Protein AF-A0A379F084-F1 (afdb_monomer_lite)

InterPro domains:
  IPR000793 ATP synthase, alpha subunit, C-terminal [PF00306] (1-71)
  IPR038376 ATP synthase, alpha subunit, C-terminal domain superfamily [G3DSA:1.20.150.20] (1-73)

Sequence (73 aa):
MTELLKQKQYEPMSVAQQSLSLFAAERGYLEDVEISKVVPFEAALLAYASREHADLLKEINQTVLITKKSKRS

Radius of gyration: 15.26 Å; chains: 1; bounding box: 25×38×47 Å

Secondary structure (DSSP, 8-state):
--STTSSSS-PPPPHHHHHHHHHHHHTTTTTTS-HHHHHHHHHHHHHHHHHH-HHHHHHHHHHHHHHHTTS--

Structure (mmCIF, N/CA/C/O backbone):
data_AF-A0A379F084-F1
#
_entry.id   AF-A0A379F084-F1
#
loop_
_atom_site.group_PDB
_atom_site.id
_atom_site.type_symbol
_atom_site.label_atom_id
_atom_site.label_alt_id
_atom_site.label_comp_id
_atom_site.label_asym_id
_atom_site.label_entity_id
_atom_site.label_seq_id
_atom_site.pdbx_PDB_ins_code
_atom_site.Cartn_x
_atom_site.Cartn_y
_atom_site.Cartn_z
_atom_site.occupancy
_atom_site.B_iso_or_equiv
_atom_site.auth_seq_id
_atom_si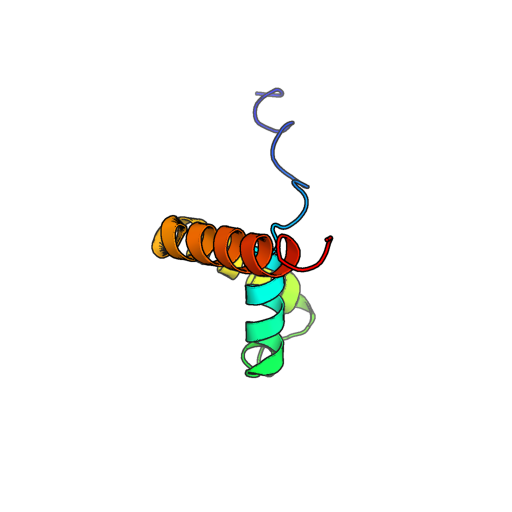te.auth_comp_id
_atom_site.auth_asym_id
_atom_site.auth_atom_id
_atom_site.pdbx_PDB_model_num
ATOM 1 N N . MET A 1 1 ? -13.356 25.545 -5.229 1.00 51.41 1 MET A N 1
ATOM 2 C CA . MET A 1 1 ? -12.615 24.359 -5.733 1.00 51.41 1 MET A CA 1
ATOM 3 C C . MET A 1 1 ? -11.210 24.224 -5.116 1.00 51.41 1 MET A C 1
ATOM 5 O O . MET A 1 1 ? -10.424 23.410 -5.570 1.00 51.41 1 MET A O 1
ATOM 9 N N . THR A 1 2 ? -10.899 24.971 -4.050 1.00 52.25 2 THR A N 1
ATOM 10 C CA . THR A 1 2 ? -9.599 24.978 -3.345 1.00 52.25 2 THR A CA 1
ATOM 11 C C . THR A 1 2 ? -9.651 24.326 -1.955 1.00 52.25 2 THR A C 1
ATOM 13 O O . THR A 1 2 ? -8.621 24.191 -1.303 1.00 52.25 2 THR A O 1
ATOM 16 N N . GLU A 1 3 ? -10.826 23.871 -1.509 1.00 55.53 3 GLU A N 1
ATOM 17 C CA . GLU A 1 3 ? -11.030 23.275 -0.175 1.00 55.53 3 GLU A CA 1
ATOM 18 C C . GLU A 1 3 ? -11.172 21.743 -0.212 1.00 55.53 3 GLU A C 1
ATOM 20 O O . GLU A 1 3 ? -10.846 21.075 0.763 1.00 55.53 3 GLU A O 1
ATOM 25 N N . LEU A 1 4 ? -11.547 21.161 -1.360 1.00 52.69 4 LEU A N 1
ATOM 26 C CA . LEU A 1 4 ? -11.638 19.701 -1.555 1.00 52.69 4 LEU A CA 1
ATOM 27 C C . LEU A 1 4 ? -10.275 19.016 -1.762 1.00 52.69 4 LEU A C 1
ATOM 29 O O . LEU A 1 4 ? -10.166 17.803 -1.620 1.00 52.69 4 LEU A O 1
ATOM 33 N N . LEU A 1 5 ? -9.228 19.784 -2.077 1.00 52.69 5 LEU A N 1
ATOM 34 C CA . LEU A 1 5 ? -7.870 19.288 -2.343 1.00 52.69 5 LEU A CA 1
ATOM 35 C C . LEU A 1 5 ? -6.962 19.291 -1.101 1.00 52.69 5 LEU A C 1
ATOM 37 O O . LEU A 1 5 ? -5.803 18.904 -1.194 1.00 52.69 5 LEU A O 1
ATOM 41 N N . LYS A 1 6 ? -7.459 19.740 0.061 1.00 48.38 6 LYS A N 1
ATOM 42 C CA . LYS A 1 6 ? -6.613 20.041 1.227 1.00 48.38 6 LYS A CA 1
ATOM 43 C C . LYS A 1 6 ? -6.565 18.955 2.309 1.00 48.38 6 LYS A C 1
ATOM 45 O O . LYS A 1 6 ? -5.817 19.133 3.262 1.00 48.38 6 LYS A O 1
ATOM 50 N N . GLN A 1 7 ? -7.340 17.868 2.220 1.00 46.69 7 GLN A N 1
ATOM 51 C CA . GLN A 1 7 ? -7.569 17.009 3.400 1.00 46.69 7 GLN A CA 1
ATOM 52 C C . GLN A 1 7 ? -7.195 15.521 3.311 1.00 46.69 7 GLN A C 1
ATOM 54 O O . GLN A 1 7 ? -7.348 14.849 4.321 1.00 46.69 7 GLN A O 1
ATOM 59 N N . LYS A 1 8 ? -6.689 14.966 2.197 1.00 51.53 8 LYS A N 1
ATOM 60 C CA . LYS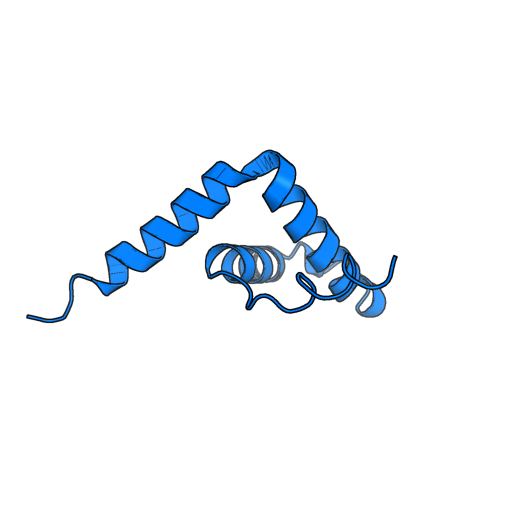 A 1 8 ? -6.486 13.496 2.143 1.00 51.53 8 LYS A CA 1
ATOM 61 C C . LYS A 1 8 ? -5.243 12.963 1.436 1.00 51.53 8 LYS A C 1
ATOM 63 O O . LYS A 1 8 ? -5.182 11.777 1.128 1.00 51.53 8 LYS A O 1
ATOM 68 N N . GLN A 1 9 ? -4.248 13.798 1.167 1.00 47.72 9 GLN A N 1
ATOM 69 C CA . GLN A 1 9 ? -2.942 13.309 0.721 1.00 47.72 9 GLN A CA 1
ATOM 70 C C . GLN A 1 9 ? -1.995 13.402 1.912 1.00 47.72 9 GLN A C 1
ATOM 72 O O . GLN A 1 9 ? -1.771 14.500 2.405 1.00 47.72 9 GLN A O 1
ATOM 77 N N . TYR A 1 10 ? -1.496 12.250 2.374 1.00 47.62 10 TYR A N 1
ATOM 78 C CA . TYR A 1 10 ? -0.694 12.036 3.592 1.00 47.62 10 TYR A CA 1
ATOM 79 C C . TYR A 1 10 ? -1.465 11.838 4.906 1.00 47.62 10 TYR A C 1
ATOM 81 O O . TYR A 1 10 ? -0.994 12.243 5.968 1.00 47.62 10 TYR A O 1
ATOM 89 N N . GLU A 1 11 ? -2.601 11.134 4.887 1.00 58.44 11 GLU A N 1
ATOM 90 C CA . GLU A 1 11 ? -2.947 10.386 6.102 1.00 58.44 11 GLU A CA 1
ATOM 91 C C . GLU A 1 11 ? -1.851 9.327 6.327 1.00 58.44 11 GLU A C 1
ATOM 93 O O . GLU A 1 11 ? -1.469 8.644 5.369 1.00 58.44 11 GLU A O 1
ATOM 98 N N . PRO A 1 12 ? -1.290 9.206 7.543 1.00 68.75 12 PRO A N 1
ATOM 99 C CA . PRO A 1 12 ? -0.307 8.172 7.830 1.00 68.75 12 PRO A CA 1
ATOM 100 C C . PRO A 1 12 ? -0.904 6.809 7.476 1.00 68.75 12 PRO A C 1
ATOM 102 O O . PRO A 1 12 ? -2.035 6.510 7.865 1.00 68.75 12 PRO A O 1
ATOM 105 N N . MET A 1 13 ? -0.153 5.995 6.726 1.00 72.75 13 MET A N 1
ATOM 106 C CA . MET A 1 13 ? -0.612 4.661 6.338 1.00 72.75 13 MET A CA 1
ATOM 107 C C . MET A 1 13 ? -1.028 3.891 7.589 1.00 72.75 13 MET A C 1
ATOM 109 O O . MET A 1 13 ? -0.248 3.762 8.536 1.00 72.75 13 MET A O 1
ATOM 113 N N . SER A 1 14 ? -2.249 3.363 7.590 1.00 83.94 14 SER A N 1
ATOM 114 C CA . SER A 1 14 ? -2.693 2.466 8.653 1.00 83.94 14 SER A CA 1
ATOM 115 C C . SER A 1 14 ? -1.841 1.197 8.671 1.00 83.94 14 SER A C 1
ATOM 117 O O . SER A 1 14 ? -1.212 0.834 7.673 1.00 83.94 14 SER A O 1
ATOM 119 N N . VAL A 1 15 ? -1.835 0.494 9.803 1.00 83.75 15 VAL A N 1
ATOM 120 C CA . VAL A 1 15 ? -1.078 -0.756 9.944 1.00 83.75 15 VAL A CA 1
ATOM 121 C C . VAL A 1 15 ? -1.501 -1.762 8.877 1.00 83.75 15 VAL A C 1
ATOM 123 O O . VAL A 1 15 ? -0.642 -2.370 8.253 1.00 83.75 15 VAL A O 1
ATOM 126 N N . ALA A 1 16 ? -2.800 -1.865 8.587 1.00 86.50 16 ALA A N 1
ATOM 127 C CA . ALA A 1 16 ? -3.300 -2.742 7.534 1.00 86.50 16 ALA A CA 1
ATOM 128 C C . ALA A 1 16 ? -2.746 -2.394 6.143 1.00 86.50 16 ALA A C 1
ATOM 130 O O . ALA A 1 16 ? -2.390 -3.293 5.387 1.00 86.50 16 ALA A O 1
ATOM 131 N N . GLN A 1 17 ? -2.632 -1.104 5.815 1.00 86.69 17 GLN A N 1
ATOM 132 C CA . GLN A 1 17 ? -2.075 -0.662 4.534 1.00 86.69 17 GLN A CA 1
ATOM 133 C C . GLN A 1 17 ? -0.581 -0.991 4.434 1.00 86.69 17 GLN A C 1
ATOM 135 O O . GLN A 1 17 ? -0.147 -1.530 3.424 1.00 86.69 17 GLN A O 1
ATOM 140 N N . GLN A 1 18 ? 0.188 -0.751 5.500 1.00 87.25 18 GLN A N 1
ATOM 141 C CA . GLN A 1 18 ? 1.612 -1.110 5.544 1.00 87.25 18 GLN A CA 1
ATOM 142 C C . GLN A 1 18 ? 1.819 -2.629 5.462 1.00 87.25 18 GLN A C 1
ATOM 144 O O . GLN A 1 18 ? 2.687 -3.097 4.729 1.00 87.25 18 GLN A O 1
ATOM 149 N N . SER A 1 19 ? 1.000 -3.411 6.173 1.00 87.38 19 SER A N 1
ATOM 150 C CA . SER A 1 19 ? 1.029 -4.874 6.108 1.00 87.38 19 SER A CA 1
ATOM 151 C C . SER A 1 19 ? 0.704 -5.395 4.712 1.00 87.38 19 SER A C 1
ATOM 153 O O . SER A 1 19 ? 1.331 -6.354 4.276 1.00 87.38 19 SER A O 1
ATOM 155 N N . LEU A 1 20 ? -0.230 -4.763 3.994 1.00 88.00 20 LEU A N 1
ATOM 156 C CA . LEU A 1 20 ? -0.569 -5.152 2.628 1.00 88.00 20 LEU A CA 1
ATOM 157 C C . LEU A 1 20 ? 0.592 -4.888 1.658 1.00 88.00 20 LEU A C 1
ATOM 159 O O . LEU A 1 20 ? 0.909 -5.759 0.849 1.00 88.00 20 LEU A O 1
ATOM 163 N N . SER A 1 21 ? 1.260 -3.736 1.777 1.00 86.69 21 SER A N 1
ATOM 164 C CA . SER A 1 21 ? 2.451 -3.419 0.979 1.00 86.69 21 SER A CA 1
ATOM 165 C C . SER A 1 21 ? 3.601 -4.393 1.255 1.00 86.69 21 SER A C 1
ATOM 167 O O . SER A 1 21 ? 4.203 -4.912 0.316 1.00 86.69 21 SER A O 1
ATOM 169 N N . LEU A 1 22 ? 3.873 -4.712 2.530 1.00 87.31 22 LEU A N 1
ATOM 170 C CA . LEU A 1 22 ? 4.887 -5.711 2.890 1.00 87.31 22 LEU A CA 1
ATOM 171 C C . LEU A 1 22 ? 4.533 -7.107 2.377 1.00 87.31 22 LEU A C 1
ATOM 173 O O . LEU A 1 22 ? 5.395 -7.785 1.831 1.00 87.31 22 LEU A O 1
ATOM 177 N N . PHE A 1 23 ? 3.276 -7.527 2.520 1.00 88.50 23 PHE A N 1
ATOM 178 C CA . PHE A 1 23 ? 2.819 -8.821 2.024 1.00 88.50 23 PHE A CA 1
ATOM 179 C C . PHE A 1 23 ? 2.999 -8.934 0.508 1.00 88.50 23 PHE A C 1
ATOM 181 O O . PHE A 1 23 ? 3.421 -9.977 0.015 1.00 88.50 23 PHE A O 1
ATOM 188 N N . ALA A 1 24 ? 2.717 -7.859 -0.234 1.00 87.69 24 ALA A N 1
ATOM 189 C CA . ALA A 1 24 ? 2.915 -7.841 -1.676 1.00 87.69 24 ALA A CA 1
ATOM 190 C C . ALA A 1 24 ? 4.392 -7.953 -2.074 1.00 87.69 24 ALA A C 1
ATOM 192 O O . ALA A 1 24 ? 4.712 -8.657 -3.031 1.00 87.69 24 ALA A O 1
ATOM 193 N N . ALA A 1 25 ? 5.285 -7.315 -1.314 1.00 86.69 25 ALA A N 1
ATOM 194 C CA . ALA A 1 25 ? 6.725 -7.446 -1.502 1.00 86.69 25 ALA A CA 1
ATOM 195 C C . ALA A 1 25 ? 7.230 -8.859 -1.160 1.00 86.69 25 ALA A C 1
ATOM 197 O O . ALA A 1 25 ? 7.952 -9.456 -1.948 1.00 86.69 25 ALA A O 1
ATOM 198 N N . GLU A 1 26 ? 6.820 -9.420 -0.018 1.00 89.00 26 GLU A N 1
ATOM 199 C CA . GLU A 1 26 ? 7.273 -10.735 0.463 1.00 89.00 26 GLU A CA 1
ATOM 200 C C . GLU A 1 26 ? 6.779 -11.892 -0.417 1.00 89.00 26 GLU A C 1
ATOM 202 O O . GLU A 1 26 ? 7.479 -12.884 -0.600 1.00 89.00 26 GLU A O 1
ATOM 207 N N . ARG A 1 27 ? 5.573 -11.775 -0.984 1.00 88.69 27 ARG A N 1
ATOM 208 C CA . ARG A 1 27 ? 5.007 -12.778 -1.900 1.00 88.69 27 ARG A CA 1
ATOM 209 C C . ARG A 1 27 ? 5.531 -12.680 -3.331 1.00 88.69 27 ARG A C 1
ATOM 211 O O . ARG A 1 27 ? 5.095 -13.467 -4.165 1.00 88.69 27 ARG A O 1
ATOM 218 N N . GLY A 1 28 ? 6.413 -11.725 -3.613 1.00 86.44 28 GLY A N 1
ATOM 219 C CA . GLY A 1 28 ? 6.988 -11.531 -4.939 1.00 86.44 28 GLY A CA 1
ATOM 220 C C . GLY A 1 28 ? 6.048 -10.861 -5.948 1.00 86.44 28 GLY A C 1
ATOM 221 O O . GLY A 1 28 ? 6.376 -10.776 -7.123 1.00 86.44 28 GLY A O 1
ATOM 222 N N . TYR A 1 29 ? 4.897 -10.313 -5.533 1.00 85.75 29 TYR A N 1
ATOM 223 C CA . TYR A 1 29 ? 3.978 -9.624 -6.460 1.00 85.75 29 TYR A CA 1
ATOM 224 C C . TYR A 1 29 ? 4.559 -8.327 -7.040 1.00 85.75 29 TYR A C 1
ATOM 226 O O . TYR A 1 29 ? 4.017 -7.782 -7.999 1.00 85.75 29 TYR A O 1
ATOM 234 N N . LEU A 1 30 ? 5.648 -7.830 -6.449 1.00 84.38 30 LEU A N 1
ATOM 235 C CA . LEU A 1 30 ? 6.407 -6.681 -6.931 1.00 84.38 30 LEU A CA 1
ATOM 236 C C . LEU A 1 30 ? 7.637 -7.073 -7.768 1.00 84.38 30 LEU A C 1
ATOM 238 O O . LEU A 1 30 ? 8.282 -6.177 -8.301 1.00 84.38 30 LEU A O 1
ATOM 242 N N . GLU A 1 31 ? 7.972 -8.363 -7.899 1.00 85.56 31 GLU A N 1
ATOM 243 C CA . GLU A 1 31 ? 9.185 -8.811 -8.610 1.00 85.56 31 GLU A CA 1
ATOM 244 C C . GLU A 1 31 ? 9.120 -8.528 -10.116 1.00 85.56 31 GLU A C 1
ATOM 246 O O . GLU A 1 31 ? 10.099 -8.071 -10.700 1.00 85.56 31 GLU A O 1
ATOM 251 N N . ASP A 1 32 ? 7.946 -8.710 -10.725 1.00 86.44 32 ASP A N 1
ATOM 252 C CA . ASP A 1 32 ? 7.707 -8.429 -12.149 1.00 86.44 32 ASP A CA 1
ATOM 253 C C . ASP A 1 32 ? 7.320 -6.960 -12.421 1.00 86.44 32 ASP A C 1
ATOM 255 O O . ASP A 1 32 ? 7.055 -6.565 -13.562 1.00 86.44 32 ASP A O 1
ATOM 259 N N . VAL A 1 33 ? 7.253 -6.126 -11.377 1.00 84.81 33 VAL A N 1
ATOM 260 C CA . VAL A 1 33 ? 6.877 -4.716 -11.494 1.00 84.81 33 VAL A CA 1
ATOM 261 C C . VAL A 1 33 ? 8.133 -3.871 -11.660 1.00 84.81 33 VAL A C 1
ATOM 263 O O . VAL A 1 33 ? 9.008 -3.819 -10.801 1.00 84.81 33 VAL A O 1
ATOM 266 N N . GLU A 1 34 ? 8.202 -3.143 -12.772 1.00 90.06 34 GLU A N 1
ATOM 267 C CA . GLU A 1 34 ? 9.260 -2.164 -13.007 1.00 90.06 34 GLU A CA 1
ATOM 268 C C . GLU A 1 34 ? 9.344 -1.163 -11.841 1.00 90.06 34 GLU A C 1
ATOM 270 O O . GLU A 1 34 ? 8.319 -0.662 -11.382 1.00 90.06 34 GLU A O 1
ATOM 275 N N . ILE A 1 35 ? 10.554 -0.818 -11.387 1.00 86.88 35 ILE A N 1
ATOM 276 C CA . ILE A 1 35 ? 10.780 0.058 -10.217 1.00 86.88 35 ILE A CA 1
ATOM 277 C C . ILE A 1 35 ? 9.997 1.379 -10.329 1.00 86.88 35 ILE A C 1
ATOM 279 O O . ILE A 1 35 ? 9.411 1.849 -9.354 1.00 86.88 35 ILE A O 1
ATOM 283 N N . SER A 1 36 ? 9.925 1.949 -11.535 1.00 90.94 36 SER A N 1
ATOM 284 C CA . SER A 1 36 ? 9.169 3.173 -11.842 1.00 90.94 36 SER A CA 1
ATOM 285 C C . SER A 1 36 ? 7.655 3.039 -11.601 1.00 90.94 36 SER A C 1
ATOM 287 O O . SER A 1 36 ? 6.965 4.038 -11.396 1.00 90.94 36 SER A O 1
ATOM 289 N N . LYS A 1 37 ? 7.135 1.807 -11.592 1.00 89.75 37 LYS A N 1
ATOM 290 C CA . LYS A 1 37 ? 5.718 1.456 -11.445 1.00 89.75 37 LYS A CA 1
ATOM 291 C C . LYS A 1 37 ? 5.351 0.918 -10.062 1.00 89.75 37 LYS A C 1
ATOM 293 O O . LYS A 1 37 ? 4.165 0.754 -9.791 1.00 89.75 37 LYS A O 1
ATOM 298 N N . VAL A 1 38 ? 6.318 0.701 -9.172 1.00 86.88 38 VAL A N 1
ATOM 299 C CA . VAL A 1 38 ? 6.057 0.181 -7.817 1.00 86.88 38 VAL A CA 1
ATOM 300 C C . VAL A 1 38 ? 5.156 1.128 -7.020 1.00 86.88 38 VAL A C 1
ATOM 302 O O . VAL A 1 38 ? 4.147 0.702 -6.469 1.00 86.88 38 VAL A O 1
ATOM 305 N N . VAL A 1 39 ? 5.456 2.429 -7.027 1.00 85.12 39 VAL A N 1
ATOM 306 C CA . VAL A 1 39 ? 4.658 3.449 -6.320 1.00 85.12 39 VAL A CA 1
ATOM 307 C C . VAL A 1 39 ? 3.214 3.544 -6.846 1.00 85.12 39 VAL A C 1
ATOM 309 O O . VAL A 1 39 ? 2.284 3.501 -6.038 1.00 85.12 39 VAL A O 1
ATOM 312 N N . PRO A 1 40 ? 2.960 3.655 -8.168 1.00 88.19 40 PRO A N 1
ATOM 313 C CA . PRO A 1 40 ? 1.586 3.667 -8.666 1.00 88.19 40 PRO A CA 1
ATOM 314 C C . PRO A 1 40 ? 0.863 2.326 -8.478 1.00 88.19 40 PRO A C 1
ATOM 316 O O . PRO A 1 40 ? -0.348 2.337 -8.259 1.00 88.19 40 PRO A O 1
ATOM 319 N N . PHE A 1 41 ? 1.568 1.190 -8.506 1.00 89.00 41 PHE A N 1
ATOM 320 C CA . PHE A 1 41 ? 0.988 -0.110 -8.161 1.00 89.00 41 PHE A CA 1
ATOM 321 C C . PHE A 1 41 ? 0.531 -0.147 -6.701 1.00 89.00 41 PHE A C 1
ATOM 323 O O . PHE A 1 41 ? -0.608 -0.518 -6.431 1.00 89.00 41 PHE A O 1
ATOM 330 N N . GLU A 1 42 ? 1.376 0.293 -5.766 1.00 87.25 42 GLU A N 1
ATOM 331 C CA . GLU A 1 42 ? 1.035 0.358 -4.345 1.00 87.25 42 GLU A CA 1
ATOM 332 C C . GLU A 1 42 ? -0.188 1.256 -4.118 1.00 87.25 42 GLU A C 1
ATOM 334 O O . GLU A 1 42 ? -1.156 0.842 -3.482 1.00 87.25 42 GLU A O 1
ATOM 339 N N . ALA A 1 43 ? -0.211 2.452 -4.711 1.00 88.31 43 ALA A N 1
ATOM 340 C CA . ALA A 1 43 ? -1.358 3.351 -4.609 1.00 88.31 43 ALA A CA 1
ATOM 341 C C . ALA A 1 43 ? -2.654 2.713 -5.148 1.00 88.31 43 ALA A C 1
ATOM 343 O O . ALA A 1 43 ? -3.713 2.838 -4.526 1.00 88.31 43 ALA A O 1
ATOM 344 N N . ALA A 1 44 ? -2.577 2.003 -6.277 1.00 90.06 44 ALA A N 1
ATOM 345 C CA . ALA A 1 44 ? -3.714 1.297 -6.861 1.00 90.06 44 ALA A CA 1
ATOM 346 C C . ALA A 1 44 ? -4.174 0.114 -5.994 1.00 90.06 44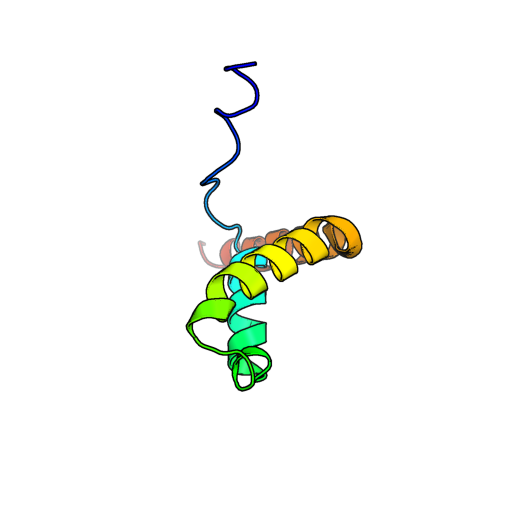 ALA A C 1
ATOM 348 O O . ALA A 1 44 ? -5.376 -0.063 -5.799 1.00 90.06 44 ALA A O 1
ATOM 349 N N . LEU A 1 45 ? -3.239 -0.652 -5.427 1.00 88.94 45 LEU A N 1
ATOM 350 C CA . LEU A 1 45 ? -3.513 -1.766 -4.520 1.00 88.94 45 LEU A CA 1
ATOM 351 C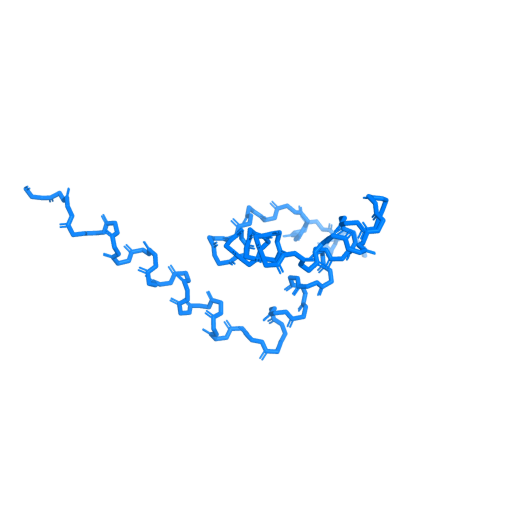 C . LEU A 1 45 ? -4.223 -1.283 -3.252 1.00 88.94 45 LEU A C 1
ATOM 353 O O . LEU A 1 45 ? -5.238 -1.852 -2.852 1.00 88.94 45 LEU A O 1
ATOM 357 N N . LEU A 1 46 ? -3.730 -0.203 -2.643 1.00 88.31 46 LEU A N 1
ATOM 358 C CA . LEU A 1 46 ? -4.340 0.395 -1.458 1.00 88.31 46 LEU A CA 1
ATOM 359 C C . LEU A 1 46 ? -5.733 0.958 -1.766 1.00 88.31 46 LEU A C 1
ATOM 361 O O . LEU A 1 46 ? -6.662 0.761 -0.980 1.00 88.31 46 LEU A O 1
ATOM 365 N N . ALA A 1 47 ? -5.903 1.614 -2.918 1.00 89.69 47 ALA A N 1
ATOM 366 C CA . ALA A 1 47 ? -7.204 2.094 -3.371 1.00 89.69 47 ALA A CA 1
ATOM 367 C C . ALA A 1 47 ? -8.187 0.933 -3.586 1.00 89.69 47 ALA A C 1
ATOM 369 O O . ALA A 1 47 ? -9.309 0.987 -3.081 1.00 89.69 47 ALA A O 1
ATOM 370 N N . TYR A 1 48 ? -7.762 -0.133 -4.268 1.00 90.50 48 TYR A N 1
ATOM 371 C CA . TYR A 1 48 ? -8.552 -1.346 -4.480 1.00 90.50 48 TYR A CA 1
ATOM 372 C C . TYR A 1 48 ? -8.959 -1.992 -3.152 1.00 90.50 48 TYR A C 1
ATOM 374 O O . TYR A 1 48 ? -10.145 -2.191 -2.903 1.00 90.50 48 TYR A O 1
ATOM 382 N N . ALA A 1 49 ? -8.004 -2.223 -2.248 1.00 88.62 49 ALA A N 1
ATOM 383 C CA . ALA A 1 49 ? -8.276 -2.813 -0.942 1.00 88.62 49 ALA A CA 1
ATOM 384 C C . ALA A 1 49 ? -9.231 -1.949 -0.106 1.00 88.62 49 ALA A C 1
ATOM 386 O O . ALA A 1 49 ? -10.116 -2.476 0.559 1.00 88.62 49 ALA A O 1
ATOM 387 N N . SER A 1 50 ? -9.106 -0.620 -0.169 1.00 86.62 50 SER A N 1
ATOM 388 C CA . SER A 1 50 ? -10.016 0.287 0.540 1.00 86.62 50 SER A CA 1
ATOM 389 C C . SER A 1 50 ? -11.442 0.295 -0.012 1.00 86.62 50 SER A C 1
ATOM 391 O O . SER A 1 50 ? -12.368 0.622 0.726 1.00 86.62 50 SER A O 1
ATOM 393 N N . ARG A 1 51 ? -11.625 -0.048 -1.293 1.00 89.50 51 ARG A N 1
ATOM 394 C CA . ARG A 1 51 ? -12.930 -0.064 -1.964 1.00 89.50 51 ARG A CA 1
ATOM 395 C C . ARG A 1 51 ? -13.616 -1.419 -1.842 1.00 89.50 51 ARG A C 1
ATOM 397 O O . ARG A 1 51 ? -14.767 -1.471 -1.432 1.00 89.50 51 ARG A O 1
ATOM 404 N N . GLU A 1 52 ? -12.892 -2.488 -2.151 1.00 93.44 52 GLU A N 1
ATOM 405 C CA . GLU A 1 52 ? -13.442 -3.845 -2.247 1.00 93.44 52 GLU A CA 1
ATOM 406 C C . GLU A 1 52 ? -13.283 -4.646 -0.947 1.00 93.44 52 GLU A C 1
ATOM 408 O O . GLU A 1 52 ? -14.049 -5.566 -0.673 1.00 93.44 52 GLU A O 1
ATOM 413 N N . HIS A 1 53 ? -12.301 -4.295 -0.112 1.00 90.25 53 HIS A N 1
ATOM 414 C CA . HIS A 1 53 ? -11.929 -5.055 1.087 1.00 90.25 53 HIS A CA 1
ATOM 415 C C . HIS A 1 53 ? -11.818 -4.166 2.335 1.00 90.25 53 HIS A C 1
ATOM 417 O O . HIS A 1 53 ? -11.001 -4.405 3.227 1.00 90.25 53 HIS A O 1
ATOM 423 N N . ALA A 1 54 ? -12.662 -3.133 2.421 1.00 88.12 54 ALA A N 1
ATOM 424 C CA . ALA A 1 54 ? -12.648 -2.171 3.522 1.00 88.12 54 ALA A CA 1
ATOM 425 C C . ALA A 1 54 ? -12.800 -2.833 4.904 1.00 88.12 54 ALA A C 1
ATOM 427 O O . ALA A 1 54 ? -12.153 -2.415 5.865 1.00 88.12 54 ALA A O 1
ATOM 428 N N . ASP A 1 55 ? -13.634 -3.870 5.013 1.00 88.31 55 ASP A N 1
ATOM 429 C CA . ASP A 1 55 ? -13.866 -4.569 6.281 1.00 88.31 55 ASP A CA 1
ATOM 430 C C . ASP A 1 55 ? -12.682 -5.451 6.688 1.00 88.31 55 ASP A C 1
ATOM 432 O O . ASP A 1 55 ? -12.314 -5.462 7.861 1.00 88.31 55 ASP A O 1
ATOM 436 N N . LEU A 1 56 ? -11.993 -6.066 5.722 1.00 86.00 56 LEU A N 1
ATOM 437 C CA . LEU A 1 56 ? -10.736 -6.777 5.971 1.00 86.00 56 LEU A CA 1
ATOM 438 C C . LEU A 1 56 ? -9.658 -5.817 6.499 1.00 86.00 56 LEU A C 1
ATOM 440 O O . LEU A 1 56 ? -8.962 -6.123 7.465 1.00 86.00 56 LEU A O 1
ATOM 444 N N . LEU A 1 57 ? -9.540 -4.617 5.916 1.00 86.75 57 LEU A N 1
ATOM 445 C CA . LEU A 1 57 ? -8.604 -3.603 6.414 1.00 86.75 57 LEU A CA 1
ATOM 446 C C . LEU A 1 57 ? -8.938 -3.160 7.847 1.00 86.75 57 LEU A C 1
ATOM 448 O O . LEU A 1 57 ? -8.028 -2.898 8.637 1.00 86.75 57 LEU A O 1
ATOM 452 N N . LYS A 1 58 ? -10.225 -3.083 8.214 1.00 86.62 58 LYS A N 1
ATOM 453 C CA . LYS A 1 58 ? -10.637 -2.808 9.602 1.00 86.62 58 LYS A CA 1
ATOM 454 C C . LYS A 1 58 ? -10.255 -3.956 10.532 1.00 86.62 58 LYS A C 1
ATOM 456 O O . LYS A 1 58 ? -9.705 -3.686 11.597 1.00 86.62 58 LYS A O 1
ATOM 461 N N . GLU A 1 59 ? -10.497 -5.201 10.131 1.00 87.50 59 GLU A N 1
ATOM 462 C CA . GLU A 1 59 ? -10.165 -6.389 10.922 1.00 87.50 59 GLU A CA 1
ATOM 463 C C . GLU A 1 59 ? -8.659 -6.489 11.189 1.00 87.50 59 GLU A C 1
ATOM 465 O O . GLU A 1 59 ? -8.245 -6.688 12.332 1.00 87.50 59 GLU A O 1
ATOM 470 N N . ILE A 1 60 ? -7.823 -6.264 10.172 1.00 83.88 60 ILE A N 1
ATOM 471 C CA . ILE A 1 60 ? -6.360 -6.256 10.323 1.00 83.88 60 ILE A CA 1
ATOM 472 C C . ILE A 1 60 ? -5.931 -5.145 11.290 1.00 83.88 60 ILE A C 1
ATOM 474 O O . ILE A 1 60 ? -5.150 -5.388 12.215 1.00 83.88 60 ILE A O 1
ATOM 478 N N . ASN A 1 61 ? -6.476 -3.935 11.130 1.00 83.56 61 ASN A N 1
ATOM 479 C CA . ASN A 1 61 ? -6.181 -2.819 12.029 1.00 83.56 61 ASN A CA 1
ATOM 480 C C . ASN A 1 61 ? -6.605 -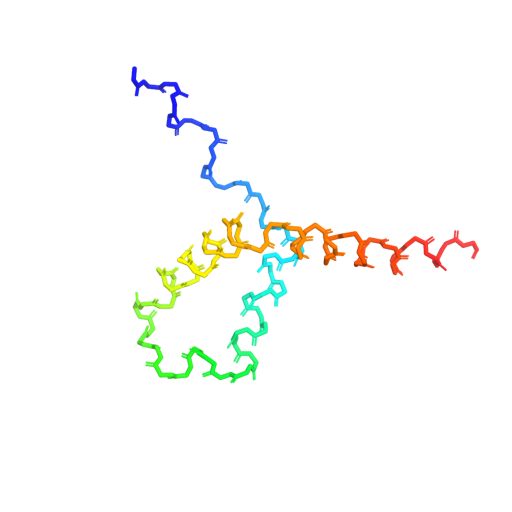3.115 13.477 1.00 83.56 61 ASN A C 1
ATOM 482 O O . ASN A 1 61 ? -5.888 -2.756 14.407 1.00 83.56 61 ASN A O 1
ATOM 486 N N . GLN A 1 62 ? -7.732 -3.793 13.689 1.00 82.81 62 GLN A N 1
ATOM 487 C CA . GLN A 1 62 ? -8.182 -4.192 15.022 1.00 82.81 62 GLN A CA 1
ATOM 488 C C . GLN A 1 62 ? -7.297 -5.296 15.605 1.00 82.81 62 GLN A C 1
ATO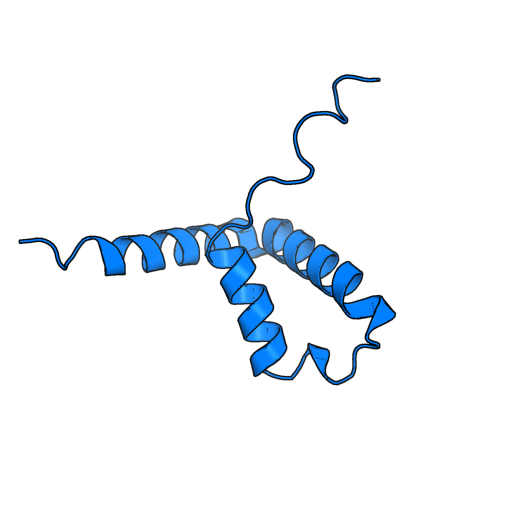M 490 O O . GLN A 1 62 ? -6.826 -5.153 16.730 1.00 82.81 62 GLN A O 1
ATOM 495 N N . THR A 1 63 ? -7.002 -6.343 14.833 1.00 69.75 63 THR A N 1
ATOM 496 C CA . THR A 1 63 ? -6.232 -7.525 15.256 1.00 69.75 63 THR A CA 1
ATOM 497 C C . THR A 1 63 ? -4.816 -7.168 15.714 1.00 69.75 63 THR A C 1
ATOM 499 O O . THR A 1 63 ? -4.344 -7.637 16.757 1.00 69.75 63 THR A O 1
ATOM 502 N N . VAL A 1 64 ? -4.138 -6.264 15.000 1.00 60.56 64 VAL A N 1
ATOM 503 C CA . VAL A 1 64 ? -2.798 -5.812 15.407 1.00 60.56 64 VAL A CA 1
ATOM 504 C C . VAL A 1 64 ? -2.848 -4.919 16.661 1.00 60.56 64 VAL A C 1
ATOM 506 O O . VAL A 1 64 ? -1.908 -4.909 17.458 1.00 60.56 64 VAL A O 1
ATOM 509 N N . LEU A 1 65 ? -3.957 -4.217 16.920 1.00 52.94 65 LEU A N 1
ATOM 510 C CA . LEU A 1 65 ? -4.127 -3.444 18.158 1.00 52.94 65 LEU A CA 1
ATOM 511 C C . LEU A 1 65 ? -4.374 -4.339 19.385 1.00 52.94 65 LEU A C 1
ATOM 513 O O . LEU A 1 65 ? -3.878 -4.025 20.472 1.00 52.94 65 LEU A O 1
ATOM 517 N N . ILE A 1 66 ? -5.080 -5.467 19.236 1.00 52.34 66 ILE A N 1
ATOM 518 C CA . ILE A 1 66 ? -5.353 -6.385 20.363 1.00 52.34 66 ILE A CA 1
ATOM 519 C C . ILE A 1 66 ? -4.094 -7.137 20.809 1.00 52.34 66 ILE A C 1
ATOM 521 O O . ILE A 1 66 ? -3.917 -7.369 22.004 1.00 52.34 66 ILE A O 1
ATOM 525 N N . THR A 1 67 ? -3.160 -7.428 19.898 1.00 46.94 67 THR A N 1
ATOM 526 C CA . THR A 1 67 ? -1.882 -8.069 20.264 1.00 46.94 67 THR A CA 1
ATOM 527 C C . THR A 1 67 ? -0.945 -7.149 21.056 1.00 46.94 67 THR A C 1
ATOM 529 O O . THR A 1 67 ? -0.126 -7.643 21.831 1.00 46.94 67 THR A O 1
ATOM 532 N N . LYS A 1 68 ? -1.097 -5.816 20.970 1.00 46.81 68 LYS A N 1
ATOM 533 C CA . LYS A 1 68 ? -0.337 -4.864 21.807 1.00 46.81 68 LYS A CA 1
ATOM 534 C C . LYS A 1 68 ? -0.997 -4.501 23.140 1.00 46.81 68 LYS A C 1
ATOM 536 O O . LYS A 1 68 ? -0.295 -4.012 24.025 1.00 46.81 68 LYS A O 1
ATOM 541 N N . LYS A 1 69 ? -2.294 -4.762 23.343 1.00 45.41 69 LYS A N 1
ATOM 542 C CA . LYS A 1 69 ? -2.964 -4.474 24.629 1.00 45.41 69 LYS A CA 1
ATOM 543 C C . LYS A 1 69 ? -2.782 -5.544 25.714 1.00 45.41 69 LYS A C 1
ATOM 545 O O . LYS A 1 69 ? -3.187 -5.300 26.843 1.00 45.41 69 LYS A O 1
ATOM 550 N N . SER A 1 70 ? -2.132 -6.676 25.430 1.00 43.25 70 SER A N 1
ATOM 551 C CA . SER A 1 70 ? -2.028 -7.801 26.382 1.00 43.25 70 SER A CA 1
ATOM 552 C C . SER A 1 70 ? -0.670 -7.955 27.097 1.00 43.25 70 SER A C 1
ATOM 554 O O . SER A 1 70 ? -0.416 -9.002 27.689 1.00 43.25 70 SER A O 1
ATOM 556 N N . LYS A 1 71 ? 0.230 -6.960 27.059 1.00 45.53 71 LYS A N 1
ATOM 557 C CA . LYS A 1 71 ? 1.551 -7.057 27.727 1.00 45.53 71 LYS A CA 1
ATOM 558 C C . LYS A 1 71 ? 1.989 -5.802 28.491 1.00 45.53 71 LYS A C 1
ATOM 560 O O . LYS A 1 71 ? 3.150 -5.406 28.449 1.00 45.53 71 LYS A O 1
ATOM 565 N N . ARG A 1 72 ? 1.059 -5.175 29.213 1.00 45.59 72 ARG A N 1
ATOM 566 C CA . ARG A 1 72 ? 1.392 -4.272 30.326 1.00 45.59 72 ARG A CA 1
ATOM 567 C C . ARG A 1 72 ? 0.462 -4.549 31.503 1.00 45.59 72 ARG A C 1
ATOM 569 O O . ARG A 1 72 ? -0.504 -3.824 31.714 1.00 45.59 72 ARG A O 1
ATOM 576 N N . SER A 1 73 ? 0.762 -5.625 32.219 1.00 40.78 73 SER A N 1
ATOM 577 C CA . SER A 1 73 ? 0.554 -5.716 33.662 1.00 40.78 73 SER A CA 1
ATOM 578 C C . SER A 1 73 ? 1.834 -6.237 34.288 1.00 40.78 73 SER A C 1
ATOM 580 O O . SER A 1 73 ? 2.588 -6.926 33.561 1.00 40.78 73 SER A O 1
#

pLDDT: mean 75.89, std 17.22, range [40.78, 93.44]

Foldseek 3Di:
DPVVPPPDDDPDQQPLLVVVLVVCVVVCVCVPPDPVCSVVVSVVSSVCCCVPVVVVSVVSNVVVVVVVVPPDD

Organism: Proteus mirabilis (NCBI:txid584)